Protein AF-A0A6F9Y657-F1 (afdb_monomer_lite)

Structure (mmCIF, N/CA/C/O backbone):
data_AF-A0A6F9Y657-F1
#
_entry.id   AF-A0A6F9Y657-F1
#
loop_
_atom_site.group_PDB
_atom_site.id
_atom_site.type_symbol
_atom_site.label_atom_id
_atom_site.label_alt_id
_atom_site.label_comp_id
_atom_site.label_asym_id
_atom_site.label_entity_id
_atom_site.label_seq_id
_atom_site.pdbx_PDB_ins_code
_atom_site.Cartn_x
_atom_site.Cartn_y
_atom_site.Cartn_z
_atom_site.occupancy
_atom_site.B_iso_or_equiv
_atom_site.auth_seq_id
_atom_site.auth_comp_id
_atom_site.auth_asym_id
_atom_site.auth_atom_id
_atom_site.pdbx_PDB_model_num
ATOM 1 N N . MET A 1 1 ? -6.150 -5.586 7.421 1.00 90.06 1 MET A N 1
ATOM 2 C CA . MET A 1 1 ? -5.199 -6.708 7.521 1.00 90.06 1 MET A CA 1
ATOM 3 C C . MET A 1 1 ? -4.065 -6.430 6.560 1.00 90.06 1 MET A C 1
ATOM 5 O O . MET A 1 1 ? -4.338 -6.003 5.441 1.00 90.06 1 MET A O 1
ATOM 9 N N . VAL A 1 2 ? -2.836 -6.606 7.029 1.00 91.31 2 VAL A N 1
ATOM 10 C CA . VAL A 1 2 ? -1.603 -6.458 6.257 1.00 91.31 2 VAL A CA 1
ATOM 11 C C . VAL A 1 2 ? -0.929 -7.819 6.207 1.00 91.3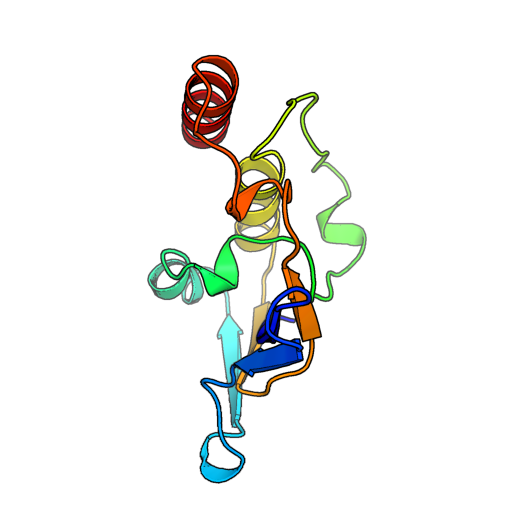1 2 VAL A C 1
ATOM 13 O O . VAL A 1 2 ? -0.707 -8.401 7.262 1.00 91.31 2 VAL A O 1
ATOM 16 N N . GLY A 1 3 ? -0.651 -8.326 5.010 1.00 91.12 3 GLY A N 1
ATOM 17 C CA . GLY A 1 3 ? 0.152 -9.531 4.807 1.00 91.12 3 GLY A CA 1
ATOM 18 C C . GLY A 1 3 ? 1.523 -9.178 4.244 1.00 91.12 3 GLY A C 1
ATOM 19 O O . GLY A 1 3 ? 1.687 -8.104 3.658 1.00 91.12 3 GLY A O 1
ATOM 20 N N . GLU A 1 4 ? 2.481 -10.083 4.409 1.00 92.12 4 GLU A N 1
ATOM 21 C CA . GLU A 1 4 ? 3.751 -10.038 3.685 1.00 92.12 4 GLU A CA 1
ATOM 22 C C . GLU A 1 4 ? 3.530 -10.392 2.211 1.00 92.12 4 GLU A C 1
ATOM 24 O O . GLU A 1 4 ? 2.488 -10.923 1.806 1.00 92.12 4 GLU A O 1
ATOM 29 N N . TYR A 1 5 ? 4.511 -10.067 1.380 1.00 93.00 5 TYR A N 1
ATOM 30 C CA . TYR A 1 5 ? 4.475 -10.367 -0.044 1.00 93.00 5 TYR A CA 1
ATOM 31 C C . TYR A 1 5 ? 5.797 -10.975 -0.482 1.00 93.00 5 TYR A C 1
ATOM 33 O O . TYR A 1 5 ? 6.829 -10.726 0.117 1.00 93.00 5 TYR A O 1
ATOM 41 N N . TYR A 1 6 ? 5.781 -11.732 -1.565 1.00 93.31 6 TYR A N 1
ATOM 42 C CA . TYR A 1 6 ? 6.990 -12.200 -2.231 1.00 93.31 6 TYR A CA 1
ATOM 43 C C . TYR A 1 6 ? 7.065 -11.577 -3.619 1.00 93.31 6 TYR A C 1
ATOM 45 O O . TYR A 1 6 ? 6.040 -11.185 -4.185 1.00 93.31 6 TYR A O 1
ATOM 53 N N . CYS A 1 7 ? 8.267 -11.459 -4.172 1.00 94.06 7 CYS A N 1
ATOM 54 C CA . CYS A 1 7 ? 8.448 -10.874 -5.497 1.00 94.06 7 CYS A CA 1
ATOM 55 C C . CYS A 1 7 ? 8.615 -11.961 -6.557 1.00 94.06 7 CYS A C 1
ATOM 57 O O . CYS A 1 7 ? 9.392 -12.892 -6.366 1.00 94.06 7 CYS A O 1
ATOM 59 N N . TYR A 1 8 ? 7.947 -11.803 -7.694 1.00 95.44 8 TYR A N 1
ATOM 60 C CA . TYR A 1 8 ? 8.229 -12.551 -8.916 1.00 95.44 8 TYR A CA 1
ATOM 61 C C . TYR A 1 8 ? 8.868 -11.614 -9.944 1.00 95.44 8 TYR A C 1
ATOM 63 O O . TYR A 1 8 ? 8.231 -10.646 -10.354 1.00 95.44 8 TYR A O 1
ATOM 71 N N . GLU A 1 9 ? 10.108 -11.884 -10.349 1.00 94.81 9 GLU A N 1
ATOM 72 C CA . GLU A 1 9 ? 10.778 -11.160 -11.435 1.00 94.81 9 GLU A CA 1
ATOM 73 C C . GLU A 1 9 ? 10.601 -11.919 -12.753 1.00 94.81 9 GLU A C 1
ATOM 75 O O . GLU A 1 9 ? 11.040 -13.064 -12.891 1.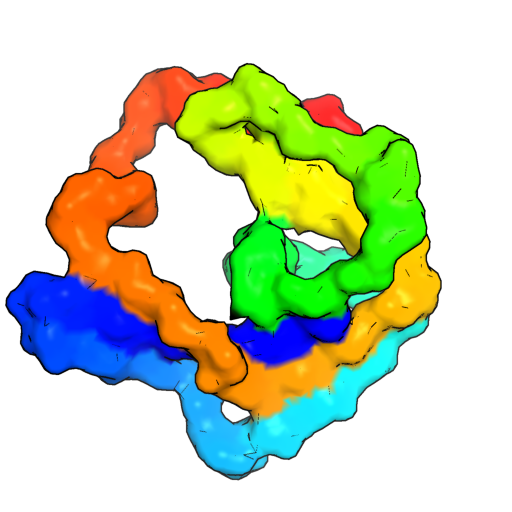00 94.81 9 GLU A O 1
ATOM 80 N N . GLU A 1 10 ? 9.972 -11.261 -13.727 1.00 93.81 10 GLU A N 1
ATOM 81 C CA . GLU A 1 10 ? 9.634 -11.848 -15.025 1.00 93.81 10 GLU A CA 1
ATOM 82 C C . GLU A 1 10 ? 10.875 -12.119 -15.892 1.00 93.81 10 GLU A C 1
ATOM 84 O O . GLU A 1 10 ? 10.965 -13.172 -16.518 1.00 93.81 10 GLU A O 1
ATOM 89 N N . GLU A 1 11 ? 11.864 -11.220 -15.893 1.00 91.88 11 GLU A N 1
ATOM 90 C CA . GLU A 1 11 ? 13.050 -11.324 -16.759 1.00 91.88 11 GLU A CA 1
ATOM 91 C C . GLU A 1 11 ? 13.927 -12.529 -16.416 1.00 91.88 11 GLU A C 1
ATOM 93 O O . GLU A 1 11 ? 14.395 -13.233 -17.313 1.00 91.88 11 GLU A O 1
ATOM 98 N N . GLY A 1 12 ? 14.169 -12.755 -15.123 1.00 92.62 12 GLY A N 1
ATOM 99 C CA . GLY A 1 12 ? 14.925 -13.900 -14.631 1.00 92.62 12 GLY A CA 1
ATOM 100 C C . GLY A 1 12 ? 14.076 -15.153 -14.428 1.00 92.62 12 GLY A C 1
ATOM 101 O O . GLY A 1 12 ? 14.641 -16.228 -14.222 1.00 92.62 12 GLY A O 1
ATOM 102 N N . ASN A 1 13 ? 12.743 -15.032 -14.471 1.00 94.25 13 ASN A N 1
ATOM 103 C CA . ASN A 1 13 ? 11.793 -16.057 -14.038 1.00 94.25 13 ASN A CA 1
ATOM 104 C C . ASN A 1 13 ? 12.095 -16.551 -12.606 1.00 94.25 13 ASN A C 1
ATOM 106 O O . ASN A 1 13 ? 12.200 -17.753 -12.348 1.00 94.25 13 ASN A O 1
ATOM 110 N N . GLN A 1 14 ? 12.291 -15.606 -11.681 1.00 96.12 14 GLN A N 1
ATOM 111 C CA . GLN A 1 14 ? 12.746 -15.869 -10.311 1.00 96.12 14 GLN A CA 1
ATOM 112 C C . GLN A 1 14 ? 11.716 -15.441 -9.268 1.00 96.12 14 GLN A C 1
ATOM 114 O O . GLN A 1 14 ? 11.032 -14.431 -9.422 1.00 96.12 14 GLN A O 1
ATOM 119 N N . LEU A 1 15 ? 11.641 -16.204 -8.176 1.00 95.25 15 LEU A N 1
ATOM 120 C CA . LEU A 1 15 ? 10.821 -15.905 -7.005 1.00 95.25 15 LEU A CA 1
ATOM 121 C C . LEU A 1 15 ? 11.719 -15.533 -5.823 1.00 95.25 15 LEU A C 1
ATOM 123 O O . LEU A 1 15 ? 12.641 -16.273 -5.483 1.00 95.25 15 LEU A O 1
ATOM 127 N N . PHE A 1 16 ? 11.420 -14.408 -5.179 1.00 92.88 16 PHE A N 1
ATOM 128 C CA . PHE A 1 16 ? 12.144 -13.888 -4.024 1.00 92.88 16 PHE A CA 1
ATOM 129 C C . PHE A 1 16 ? 11.231 -13.888 -2.800 1.00 92.88 16 PHE A C 1
ATOM 131 O O . PHE A 1 16 ? 10.266 -13.125 -2.741 1.00 92.88 16 PHE A O 1
ATOM 138 N N . TYR A 1 17 ? 11.566 -14.729 -1.823 1.00 91.44 17 TYR A N 1
ATOM 139 C CA . TYR A 1 17 ? 10.877 -14.845 -0.539 1.00 91.44 17 TYR A CA 1
ATOM 140 C C . TYR A 1 17 ? 11.764 -14.306 0.585 1.00 91.44 17 TYR A C 1
ATOM 142 O O . TYR A 1 17 ? 12.972 -14.555 0.592 1.00 91.44 17 TYR A O 1
ATOM 150 N N . HIS A 1 18 ? 11.168 -13.616 1.559 1.00 86.31 18 HIS A N 1
ATOM 151 C CA . HIS A 1 18 ? 11.860 -13.162 2.777 1.00 86.31 18 HIS A CA 1
ATOM 152 C C . HIS A 1 18 ? 11.229 -13.667 4.077 1.00 86.31 18 HIS A C 1
ATOM 154 O O . HIS A 1 18 ? 11.861 -13.571 5.126 1.00 86.31 18 HIS A O 1
ATOM 160 N N . ILE A 1 19 ? 10.027 -14.241 4.003 1.00 86.44 19 ILE A N 1
ATOM 161 C CA . ILE A 1 19 ? 9.376 -14.979 5.094 1.00 86.44 19 ILE A CA 1
ATOM 162 C C . ILE A 1 19 ? 9.411 -16.472 4.772 1.00 86.44 19 ILE A C 1
ATOM 164 O O . ILE A 1 19 ? 9.129 -16.859 3.636 1.00 86.44 19 ILE A O 1
ATOM 168 N N . PHE A 1 20 ? 9.737 -17.307 5.756 1.00 83.44 20 PHE A N 1
ATOM 169 C CA . PHE A 1 20 ? 9.741 -18.766 5.628 1.00 83.44 20 PHE A CA 1
ATOM 170 C C . PHE A 1 20 ? 8.778 -19.382 6.653 1.00 83.44 20 PHE A C 1
ATOM 172 O O . PHE A 1 20 ? 8.505 -18.762 7.670 1.00 83.44 20 PHE A O 1
ATOM 179 N N . GLU A 1 21 ? 8.283 -20.606 6.429 1.00 74.88 21 GLU A N 1
ATOM 180 C CA . GLU A 1 21 ? 7.181 -21.220 7.213 1.00 74.88 21 GLU A CA 1
ATOM 181 C C . GLU A 1 21 ? 7.334 -21.144 8.745 1.00 74.88 21 GLU A C 1
ATOM 183 O O . GLU A 1 21 ? 6.348 -21.023 9.471 1.00 74.88 21 GLU A O 1
ATOM 188 N N . LYS A 1 22 ? 8.570 -21.182 9.255 1.00 69.25 22 LYS A N 1
ATOM 189 C CA . LYS A 1 22 ? 8.878 -21.054 10.691 1.00 69.25 22 LYS A CA 1
ATOM 190 C C . LYS A 1 22 ? 8.535 -19.680 11.293 1.00 69.25 22 LYS A C 1
ATOM 192 O O . LYS A 1 22 ? 8.533 -19.544 12.513 1.00 69.25 22 LYS A O 1
ATOM 197 N N . ASP A 1 23 ? 8.289 -18.679 10.455 1.00 75.75 23 ASP A N 1
ATOM 198 C CA . ASP A 1 23 ? 8.065 -17.285 10.832 1.00 75.75 23 ASP A CA 1
ATOM 199 C C . ASP A 1 23 ? 6.569 -16.916 10.854 1.00 75.75 23 ASP A C 1
ATOM 201 O O . ASP A 1 23 ? 6.225 -15.795 11.239 1.00 75.75 23 ASP A O 1
ATOM 205 N N . ASN A 1 24 ? 5.682 -17.865 10.510 1.00 82.25 24 ASN A N 1
ATOM 206 C CA . ASN A 1 24 ? 4.239 -17.654 10.432 1.00 82.25 24 ASN A CA 1
ATOM 207 C C . ASN A 1 24 ? 3.645 -17.252 11.782 1.00 82.25 24 ASN A C 1
ATOM 209 O O . ASN A 1 24 ? 3.575 -18.040 12.730 1.00 82.25 24 ASN A O 1
ATOM 213 N N . ARG A 1 25 ? 3.159 -16.013 11.854 1.00 90.06 25 ARG A N 1
ATOM 214 C CA . ARG A 1 25 ? 2.460 -15.483 13.026 1.00 90.06 25 ARG A CA 1
ATOM 215 C C . ARG A 1 25 ? 1.493 -14.372 12.657 1.00 90.06 25 ARG A C 1
ATOM 217 O O . ARG A 1 25 ? 1.596 -13.752 11.601 1.00 90.06 25 ARG A O 1
ATOM 224 N N . VAL A 1 26 ? 0.568 -14.108 13.572 1.00 92.25 26 VAL A N 1
ATOM 225 C CA . VAL A 1 26 ? -0.368 -12.990 13.477 1.00 92.25 26 VAL A CA 1
ATOM 226 C C . VAL A 1 26 ? -0.136 -12.062 14.658 1.00 92.25 26 VAL A C 1
ATOM 228 O O . VAL A 1 26 ? -0.224 -12.479 15.811 1.00 92.25 26 VAL A O 1
ATOM 231 N N . GLU A 1 27 ? 0.144 -10.802 14.360 1.00 91.81 27 GLU A N 1
ATOM 232 C CA . GLU A 1 27 ? 0.261 -9.722 15.332 1.00 91.81 27 GLU A CA 1
ATOM 233 C C . GLU A 1 27 ? -0.954 -8.800 15.187 1.00 91.81 27 GLU A C 1
ATOM 235 O O . GLU A 1 27 ? -1.396 -8.492 14.080 1.00 91.81 27 GLU A O 1
ATOM 240 N N . VAL A 1 28 ? -1.532 -8.370 16.307 1.00 93.25 28 VAL A N 1
ATOM 241 C CA . VAL A 1 28 ? -2.653 -7.428 16.310 1.00 93.25 28 VAL A CA 1
ATOM 242 C C . VAL A 1 28 ? -2.203 -6.164 17.011 1.00 93.25 28 VAL A C 1
ATOM 244 O O . VAL A 1 28 ? -1.854 -6.191 18.187 1.00 93.25 28 VAL A O 1
ATOM 247 N N . PHE A 1 29 ? -2.245 -5.064 16.276 1.00 90.88 29 PHE A N 1
ATOM 248 C CA . PHE A 1 29 ? -1.994 -3.734 16.799 1.00 90.88 29 PHE A CA 1
ATOM 249 C C . PHE A 1 29 ? -3.323 -3.034 17.024 1.00 90.88 29 PHE A C 1
ATOM 251 O O . PHE A 1 29 ? -4.207 -3.075 16.162 1.00 90.88 29 PHE A O 1
ATOM 258 N N . GLU A 1 30 ? -3.461 -2.390 18.172 1.00 90.00 30 GLU A N 1
ATOM 259 C CA . GLU A 1 30 ? -4.609 -1.552 18.496 1.00 90.00 30 GLU A CA 1
ATOM 260 C C . GLU A 1 30 ? -4.176 -0.090 18.534 1.00 90.00 30 GLU A C 1
ATOM 262 O O . GLU A 1 30 ? -3.025 0.225 18.839 1.00 90.00 30 GLU A O 1
ATOM 267 N N . ASN A 1 31 ? -5.108 0.810 18.219 1.00 79.44 31 ASN A N 1
ATOM 268 C CA . ASN A 1 31 ? -4.847 2.246 18.169 1.00 79.44 31 ASN A CA 1
ATOM 269 C C . ASN A 1 31 ? -3.640 2.571 17.262 1.00 79.44 31 ASN A C 1
ATOM 271 O O . ASN A 1 31 ? -3.433 1.941 16.227 1.00 79.44 31 ASN A O 1
ATOM 275 N N . ASN A 1 32 ? -2.832 3.552 17.662 1.00 75.38 32 ASN A N 1
ATOM 276 C CA . ASN A 1 32 ? -1.688 4.051 16.906 1.00 75.38 32 ASN A CA 1
ATOM 277 C C . ASN A 1 32 ? -0.376 3.288 17.174 1.00 75.38 32 ASN A C 1
ATOM 279 O O . ASN A 1 32 ? 0.676 3.727 16.710 1.00 75.38 32 ASN A O 1
ATOM 283 N N . ASP A 1 33 ? -0.399 2.148 17.875 1.00 81.81 33 ASP A N 1
ATOM 284 C CA . ASP A 1 33 ? 0.819 1.381 18.201 1.00 81.81 33 ASP A CA 1
ATOM 285 C C . ASP A 1 33 ? 1.575 0.928 16.941 1.00 81.81 33 ASP A C 1
ATOM 287 O O . ASP A 1 33 ? 2.811 0.873 16.907 1.00 81.81 33 ASP A O 1
ATOM 291 N N . PHE A 1 34 ? 0.833 0.676 15.858 1.00 80.25 34 PHE A N 1
ATOM 292 C CA . PHE A 1 34 ? 1.406 0.295 14.570 1.00 80.25 34 PHE A CA 1
ATOM 293 C C . PHE A 1 34 ? 2.202 1.438 13.904 1.00 80.25 34 PHE A C 1
ATOM 295 O O . PHE A 1 34 ? 3.016 1.154 13.026 1.00 80.25 34 PHE A O 1
ATOM 302 N N . LEU A 1 35 ? 2.029 2.714 14.295 1.00 80.00 35 LEU A N 1
ATOM 303 C CA . LEU A 1 35 ? 2.754 3.842 13.683 1.00 80.00 35 LEU A CA 1
ATOM 304 C C . LEU A 1 35 ? 4.272 3.696 13.840 1.00 80.00 35 LEU A C 1
ATOM 306 O O . LEU A 1 35 ? 5.026 4.081 12.952 1.00 80.00 35 LEU A O 1
ATOM 310 N N . SER A 1 36 ? 4.721 3.055 14.923 1.00 80.19 36 SER A N 1
ATOM 311 C CA . S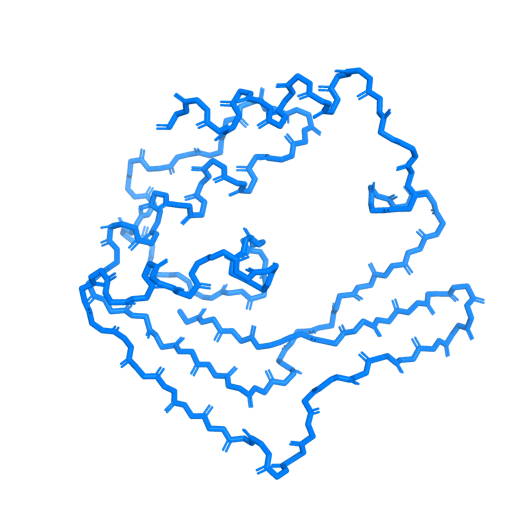ER A 1 36 ? 6.134 2.711 15.131 1.00 80.19 36 SER A CA 1
ATOM 312 C C . SER A 1 36 ? 6.697 1.753 14.066 1.00 80.19 36 SER A C 1
ATOM 314 O O . SER A 1 36 ? 7.907 1.705 13.850 1.00 80.19 36 SER A O 1
ATOM 316 N N . LYS A 1 37 ? 5.827 0.993 13.389 1.00 75.81 37 LYS A N 1
ATOM 317 C CA . LYS A 1 37 ? 6.155 0.028 12.329 1.00 75.81 37 LYS A CA 1
ATOM 318 C C . LYS A 1 37 ? 5.911 0.581 10.923 1.00 75.81 37 LYS A C 1
ATOM 320 O O . LYS A 1 37 ? 6.438 0.023 9.966 1.00 75.81 37 LYS A O 1
ATOM 325 N N . PHE A 1 38 ? 5.147 1.667 10.792 1.00 73.06 38 PHE A N 1
ATOM 326 C CA . PHE A 1 38 ? 4.692 2.213 9.509 1.00 73.06 38 PHE A CA 1
ATOM 327 C C . PHE A 1 38 ? 5.832 2.597 8.548 1.00 73.06 38 PHE A C 1
ATOM 329 O O . PHE A 1 38 ? 5.644 2.564 7.337 1.00 73.06 38 PHE A O 1
ATOM 336 N N . SER A 1 39 ? 7.030 2.896 9.058 1.00 68.25 39 SER A N 1
ATOM 337 C CA . SER A 1 39 ? 8.199 3.238 8.235 1.00 68.25 39 SER A CA 1
ATOM 338 C C . SER A 1 39 ? 8.775 2.071 7.421 1.00 68.25 39 SER A C 1
ATOM 340 O O . SER A 1 39 ? 9.684 2.284 6.617 1.00 68.25 39 SER A O 1
ATOM 342 N N . GLN A 1 40 ? 8.286 0.840 7.604 1.00 72.62 40 GLN A N 1
ATOM 343 C CA . GLN A 1 40 ? 8.731 -0.285 6.786 1.00 72.62 40 GLN A CA 1
ATOM 344 C C . GLN A 1 40 ? 8.054 -0.251 5.414 1.00 72.62 40 GLN A C 1
ATOM 346 O O . GLN A 1 40 ? 6.841 -0.070 5.314 1.00 72.62 40 GLN A O 1
ATOM 351 N N . VAL A 1 41 ? 8.839 -0.535 4.369 1.00 78.50 41 VAL A N 1
ATOM 352 C CA . VAL A 1 41 ? 8.399 -0.589 2.959 1.00 78.50 41 VAL A CA 1
ATOM 353 C C . VAL A 1 41 ? 7.140 -1.445 2.769 1.00 78.50 41 VAL A C 1
ATOM 355 O O . VAL A 1 41 ? 6.321 -1.147 1.909 1.00 78.50 41 VAL A O 1
ATOM 358 N N . LEU A 1 42 ? 6.943 -2.469 3.602 1.00 85.44 42 LEU A N 1
ATOM 359 C CA . LEU A 1 42 ? 5.764 -3.333 3.602 1.00 85.44 42 LEU A CA 1
ATOM 360 C C . LEU A 1 42 ? 4.438 -2.605 3.883 1.00 85.44 42 LEU A C 1
ATOM 362 O O . LEU A 1 42 ? 3.391 -2.959 3.324 1.00 85.44 42 LEU A O 1
ATOM 366 N N . PHE A 1 43 ? 4.454 -1.617 4.779 1.00 87.19 43 PHE A N 1
ATOM 367 C CA . PHE A 1 43 ? 3.236 -0.936 5.215 1.00 87.19 43 PHE A CA 1
ATOM 368 C C . PHE A 1 43 ? 2.804 0.154 4.244 1.00 87.19 43 PHE A C 1
ATOM 370 O O . PHE A 1 43 ? 1.628 0.500 4.247 1.00 87.19 43 PHE A O 1
ATOM 377 N N . THR A 1 44 ? 3.710 0.632 3.396 1.00 87.56 44 THR A N 1
ATOM 378 C CA . THR A 1 44 ? 3.486 1.707 2.428 1.00 87.56 44 THR A CA 1
ATOM 379 C C . THR A 1 44 ? 2.512 1.365 1.286 1.00 87.56 44 THR A C 1
ATOM 381 O O . THR A 1 44 ? 1.611 2.15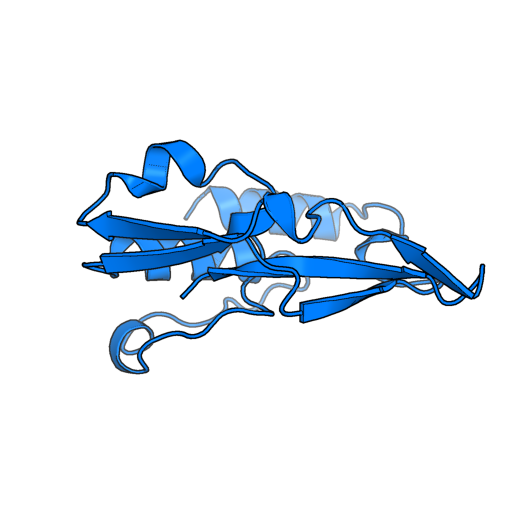9 1.032 1.00 87.56 44 THR A O 1
ATOM 384 N N . PRO A 1 45 ? 2.620 0.231 0.570 1.00 90.50 45 PRO A N 1
ATOM 385 C CA . PRO A 1 45 ? 1.724 -0.038 -0.552 1.00 90.50 45 PRO A CA 1
ATOM 386 C C . PRO A 1 45 ? 0.294 -0.320 -0.092 1.00 90.50 45 PRO A C 1
ATOM 388 O O . PRO A 1 45 ? 0.092 -1.006 0.914 1.00 90.50 45 PRO A O 1
ATOM 391 N N . VAL A 1 46 ? -0.707 0.111 -0.864 1.00 93.56 46 VAL A N 1
ATOM 392 C CA . VAL A 1 46 ? -2.120 -0.210 -0.570 1.00 93.56 46 VAL A CA 1
ATOM 393 C C . VAL A 1 46 ? -2.516 -1.611 -1.041 1.00 93.56 46 VAL A C 1
ATOM 395 O O . VAL A 1 46 ? -3.445 -2.209 -0.500 1.00 93.56 46 VAL A O 1
ATOM 398 N N . TRP A 1 47 ? -1.820 -2.155 -2.041 1.00 92.31 47 TRP A N 1
ATOM 399 C CA . TRP A 1 47 ? -2.086 -3.488 -2.577 1.00 92.31 47 TRP A CA 1
ATOM 400 C C . TRP A 1 47 ? -1.704 -4.597 -1.584 1.00 92.31 47 TRP A C 1
ATOM 402 O O . TRP A 1 47 ? -0.961 -4.385 -0.622 1.00 92.31 47 TRP A O 1
ATOM 412 N N . GLY A 1 48 ? -2.250 -5.800 -1.803 1.00 91.19 48 GLY A N 1
ATOM 413 C CA . GLY A 1 48 ? -2.002 -6.965 -0.942 1.00 91.19 48 GLY A CA 1
ATOM 414 C C . GLY A 1 48 ? -2.573 -6.839 0.476 1.00 91.19 48 GLY A C 1
ATOM 415 O O . GLY A 1 48 ? -2.158 -7.562 1.378 1.00 91.19 48 GLY A O 1
ATOM 416 N N . LYS A 1 49 ? -3.509 -5.908 0.697 1.00 93.94 49 LYS A N 1
ATOM 417 C CA . LYS A 1 49 ? -4.107 -5.610 2.004 1.00 93.94 49 LYS A CA 1
ATOM 418 C C . LYS A 1 49 ? -5.626 -5.658 1.931 1.00 93.94 49 LYS A C 1
ATOM 420 O O . LYS A 1 49 ? -6.230 -5.379 0.898 1.00 93.94 49 LYS A O 1
ATOM 425 N N . LEU A 1 50 ? -6.246 -5.979 3.065 1.00 95.81 50 LEU A N 1
ATOM 426 C CA . LEU A 1 50 ? -7.700 -5.969 3.216 1.00 95.81 50 LEU A CA 1
ATOM 427 C C . LEU A 1 50 ? -8.127 -4.846 4.157 1.00 95.81 50 LEU A C 1
ATOM 429 O O . LEU A 1 50 ? -7.704 -4.800 5.317 1.00 95.81 50 LEU A O 1
ATOM 433 N N . PHE A 1 51 ? -9.020 -3.988 3.677 1.00 96.06 51 PHE A N 1
ATOM 434 C CA . PHE A 1 51 ? -9.526 -2.836 4.413 1.00 96.06 51 PHE A CA 1
ATOM 435 C C . PHE A 1 51 ? -11.030 -2.944 4.633 1.00 96.06 51 PHE A C 1
ATOM 437 O O . PHE A 1 51 ? -11.771 -3.425 3.777 1.00 96.06 51 PHE A O 1
ATOM 444 N N . LYS A 1 52 ? -11.496 -2.441 5.777 1.00 97.25 52 LYS A N 1
ATOM 445 C CA . LYS A 1 52 ? -12.926 -2.238 5.996 1.00 97.25 52 LYS A CA 1
ATOM 446 C C . LYS A 1 52 ? -13.394 -1.067 5.127 1.00 97.25 52 LYS A C 1
ATOM 448 O O . LYS A 1 52 ? -12.783 -0.004 5.171 1.00 97.25 52 LYS A O 1
ATOM 453 N N . ALA A 1 53 ? -14.489 -1.250 4.387 1.00 97.12 53 ALA A N 1
ATOM 454 C CA . ALA A 1 53 ? -15.003 -0.249 3.446 1.00 97.12 53 ALA A CA 1
ATOM 455 C C . ALA A 1 53 ? -15.237 1.131 4.091 1.00 97.12 53 ALA A C 1
ATOM 457 O O . ALA A 1 53 ? -14.917 2.152 3.489 1.00 97.12 53 ALA A O 1
ATOM 458 N N . ASP A 1 54 ? -15.703 1.166 5.344 1.00 97.19 54 ASP A N 1
ATOM 459 C CA . ASP A 1 54 ? -15.957 2.413 6.080 1.00 97.19 54 ASP A CA 1
ATOM 460 C C . ASP A 1 54 ? -14.706 3.289 6.274 1.00 97.19 54 ASP A C 1
ATOM 462 O O . ASP A 1 54 ? -14.837 4.505 6.407 1.00 97.19 54 ASP A O 1
ATOM 466 N N . LEU A 1 55 ? -13.493 2.715 6.246 1.00 96.44 55 LEU A N 1
ATOM 467 C CA . LEU A 1 55 ? -12.246 3.494 6.311 1.00 96.44 55 LEU A CA 1
ATOM 468 C C . LEU A 1 55 ? -12.093 4.420 5.096 1.00 96.44 55 LEU A C 1
ATOM 470 O O . LEU A 1 55 ? -11.514 5.498 5.194 1.00 96.44 55 LEU A O 1
ATOM 474 N N . PHE A 1 56 ? -12.688 4.044 3.965 1.00 96.88 56 PHE A N 1
ATOM 475 C CA . PHE A 1 56 ? -12.728 4.847 2.750 1.00 96.88 56 PHE A CA 1
ATOM 476 C C . PHE A 1 56 ? -13.942 5.773 2.693 1.00 96.88 56 PHE A C 1
ATOM 478 O O . PHE A 1 56 ? -14.252 6.295 1.629 1.00 96.88 56 PHE A O 1
ATOM 485 N N . LYS A 1 57 ? -14.662 6.033 3.791 1.00 96.62 57 LYS A N 1
ATOM 486 C CA . LYS A 1 57 ? -15.819 6.942 3.733 1.00 96.62 57 LYS A CA 1
ATOM 487 C C . LYS A 1 57 ? -15.434 8.338 3.218 1.00 96.62 57 LYS A C 1
ATOM 489 O O . LYS A 1 57 ? -16.141 8.881 2.372 1.00 96.62 57 LYS A O 1
ATOM 494 N N . TYR A 1 58 ? -14.285 8.857 3.659 1.00 94.56 58 TYR A N 1
ATOM 495 C CA . TYR A 1 58 ? -13.788 10.199 3.310 1.00 94.56 58 TYR A CA 1
ATOM 496 C C . TYR A 1 58 ? -12.360 10.221 2.745 1.00 94.56 58 TYR A C 1
ATOM 498 O O . TYR A 1 58 ? -11.835 11.290 2.460 1.00 94.56 58 TYR A O 1
ATOM 506 N N . VAL A 1 59 ? -11.728 9.058 2.569 1.00 95.62 59 VAL A N 1
ATOM 507 C CA . VAL A 1 59 ? -10.382 8.950 1.988 1.00 95.62 59 VAL A CA 1
ATOM 508 C C . VAL A 1 59 ? -10.504 8.599 0.509 1.00 95.62 59 VAL A C 1
ATOM 510 O O . VAL A 1 59 ? -11.180 7.632 0.146 1.00 95.62 59 VAL A O 1
ATOM 513 N N . ARG A 1 60 ? -9.878 9.391 -0.359 1.00 94.50 60 ARG A N 1
ATOM 514 C CA . ARG A 1 60 ? -9.794 9.146 -1.804 1.00 94.50 60 ARG A CA 1
ATOM 515 C C . ARG A 1 60 ? -8.344 9.232 -2.247 1.00 94.50 60 ARG A C 1
ATOM 517 O O . ARG A 1 60 ? -7.561 9.952 -1.634 1.00 94.50 60 ARG A O 1
ATOM 524 N N . PHE A 1 61 ? -8.025 8.491 -3.301 1.00 93.69 61 PHE A N 1
ATOM 525 C CA . PHE A 1 61 ? -6.744 8.627 -3.974 1.00 93.69 61 PHE A CA 1
ATOM 526 C C . PHE A 1 61 ? -6.655 10.022 -4.599 1.00 93.69 61 PHE A C 1
ATOM 528 O O . PHE A 1 61 ? -7.636 10.459 -5.213 1.00 93.69 61 PHE A O 1
ATOM 535 N N . PRO A 1 62 ? -5.536 10.733 -4.402 1.00 91.69 62 PRO A N 1
ATOM 536 C CA . PRO A 1 62 ? -5.311 12.005 -5.060 1.00 91.69 62 PRO A CA 1
ATOM 537 C C . PRO A 1 62 ? -5.064 11.765 -6.552 1.00 91.69 62 PRO A C 1
ATOM 539 O O . PRO A 1 62 ? -4.648 10.680 -6.962 1.00 91.69 62 PRO A O 1
ATOM 542 N N . ASP A 1 63 ? -5.297 12.794 -7.359 1.00 91.00 63 ASP A N 1
ATOM 543 C CA . ASP A 1 63 ? -4.972 12.767 -8.785 1.00 91.00 63 ASP A CA 1
ATOM 544 C C . ASP A 1 63 ? -3.467 13.026 -8.975 1.00 91.00 63 ASP A C 1
ATOM 546 O O . ASP A 1 63 ? -3.036 14.130 -9.306 1.00 91.00 63 ASP A O 1
ATOM 550 N N . LEU A 1 64 ? -2.656 12.016 -8.646 1.00 86.50 64 LEU A N 1
ATOM 551 C CA . LEU A 1 64 ? -1.203 12.009 -8.823 1.00 86.50 64 LEU A CA 1
ATOM 552 C C . LEU A 1 64 ? -0.809 10.976 -9.875 1.00 86.50 64 LEU A C 1
ATOM 554 O O . LEU A 1 64 ? -1.453 9.940 -10.030 1.00 86.50 64 LEU A O 1
ATOM 558 N N . SER A 1 65 ? 0.299 11.231 -10.572 1.00 84.12 65 SER A N 1
ATOM 559 C CA . SER A 1 65 ? 0.819 10.286 -11.567 1.00 84.12 65 SER A CA 1
ATOM 560 C C . SER A 1 65 ? 1.568 9.106 -10.938 1.00 84.12 65 SER A C 1
ATOM 562 O O . SER A 1 65 ? 1.822 8.100 -11.604 1.00 84.12 65 SER A O 1
ATOM 564 N N . SER A 1 66 ? 1.954 9.238 -9.666 1.00 86.81 66 SER A N 1
ATOM 565 C CA . SER A 1 66 ? 2.634 8.219 -8.870 1.00 86.81 66 SER A CA 1
ATOM 566 C C . SER A 1 66 ? 2.538 8.524 -7.374 1.00 86.81 66 SER A C 1
ATOM 568 O O . SER A 1 66 ? 2.274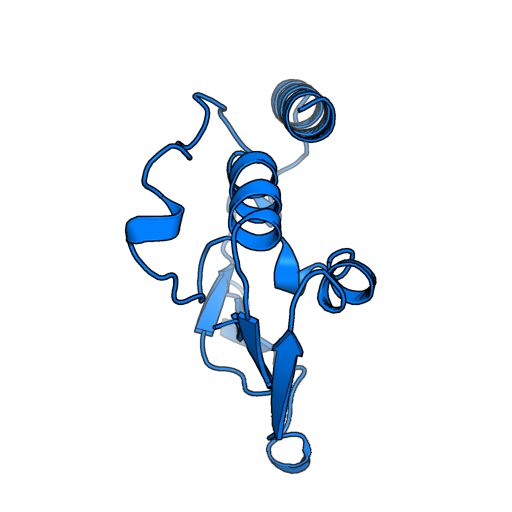 9.659 -6.986 1.00 86.81 66 SER A O 1
ATOM 570 N N . HIS A 1 67 ? 2.838 7.529 -6.536 1.00 88.75 67 HIS A N 1
ATOM 571 C CA . HIS A 1 67 ? 2.930 7.673 -5.074 1.00 88.75 67 HIS A CA 1
ATOM 572 C C . HIS A 1 67 ? 1.615 8.081 -4.385 1.00 88.75 67 HIS A C 1
ATOM 574 O O . HIS A 1 67 ? 1.618 8.462 -3.216 1.00 88.75 67 HIS A O 1
ATOM 580 N N . GLU A 1 68 ? 0.487 7.913 -5.069 1.00 91.44 68 GLU A N 1
ATOM 581 C CA . GLU A 1 68 ? -0.873 8.072 -4.557 1.00 91.44 68 GLU A CA 1
ATOM 582 C C . GLU A 1 68 ? -1.157 7.151 -3.360 1.00 91.44 68 GLU A C 1
ATOM 584 O O . GLU A 1 68 ? -1.893 7.516 -2.441 1.00 91.44 68 GLU A O 1
ATOM 589 N N . ASP A 1 69 ? -0.513 5.981 -3.334 1.00 91.56 69 ASP A N 1
ATOM 590 C CA . ASP A 1 69 ? -0.568 5.037 -2.222 1.00 91.56 69 ASP A CA 1
ATOM 591 C C . ASP A 1 69 ? -0.106 5.680 -0.911 1.00 91.56 69 ASP A C 1
ATOM 593 O O . ASP A 1 69 ? -0.781 5.527 0.108 1.00 91.56 69 ASP A O 1
ATOM 597 N N . ASN A 1 70 ? 0.995 6.445 -0.941 1.00 88.50 70 ASN A N 1
ATOM 598 C CA . ASN A 1 70 ? 1.582 7.071 0.250 1.00 88.50 70 ASN A CA 1
ATOM 599 C C . ASN A 1 70 ? 0.589 8.025 0.923 1.00 88.50 70 ASN A C 1
ATOM 601 O O . ASN A 1 70 ? 0.499 8.063 2.148 1.00 88.50 70 ASN A O 1
ATOM 605 N N . PHE A 1 71 ? -0.202 8.732 0.116 1.00 89.31 71 PHE A N 1
ATOM 606 C CA . PHE A 1 71 ? -1.233 9.649 0.585 1.00 89.31 71 PHE A CA 1
ATOM 607 C C . PHE A 1 71 ? -2.393 8.923 1.273 1.00 89.31 71 PHE A C 1
ATOM 609 O O . PHE A 1 71 ? -2.919 9.360 2.299 1.00 89.31 71 PHE A O 1
ATOM 616 N N . VAL A 1 72 ? -2.847 7.819 0.681 1.00 93.31 72 VAL A N 1
ATOM 617 C CA . VAL A 1 72 ? -4.045 7.111 1.143 1.00 93.31 72 VAL A CA 1
ATOM 618 C C . VAL A 1 72 ? -3.733 6.243 2.352 1.00 93.31 72 VAL A C 1
ATOM 620 O O . VAL A 1 72 ? -4.479 6.254 3.334 1.00 93.31 72 VAL A O 1
ATOM 623 N N . ILE A 1 73 ? -2.631 5.499 2.302 1.00 92.81 73 ILE A N 1
ATOM 624 C CA . ILE A 1 73 ? -2.335 4.452 3.274 1.00 92.81 73 ILE A CA 1
ATOM 625 C C . ILE A 1 73 ? -2.164 5.012 4.691 1.00 92.81 73 ILE A C 1
ATOM 627 O O . ILE A 1 73 ? -2.700 4.437 5.639 1.00 92.81 73 ILE A O 1
ATOM 631 N N . GLN A 1 74 ? -1.513 6.175 4.834 1.00 88.94 74 GLN A N 1
ATOM 632 C CA . GLN A 1 74 ? -1.303 6.831 6.126 1.00 88.94 74 GLN A CA 1
ATOM 633 C C . GLN A 1 74 ? -2.632 7.221 6.782 1.00 88.94 74 GLN A C 1
ATOM 635 O O . GLN A 1 74 ? -2.850 6.962 7.966 1.00 88.94 74 GLN A O 1
ATOM 640 N N . LYS A 1 75 ? -3.576 7.743 5.989 1.00 91.62 75 LYS A N 1
ATOM 641 C CA . LYS A 1 75 ? -4.912 8.140 6.453 1.00 91.62 75 LYS A CA 1
ATOM 642 C C . LYS A 1 75 ? -5.741 6.929 6.871 1.00 91.62 75 LYS A C 1
ATOM 644 O O . LYS A 1 75 ? -6.365 6.951 7.928 1.00 91.62 75 LYS A O 1
ATOM 649 N N . LEU A 1 76 ? -5.727 5.852 6.081 1.00 93.50 76 LEU A N 1
ATOM 650 C CA . LEU A 1 76 ? -6.462 4.623 6.412 1.00 93.50 76 LEU A CA 1
ATOM 651 C C . LEU A 1 76 ? -5.993 4.010 7.727 1.00 93.50 76 LEU A C 1
ATOM 653 O O . LEU A 1 76 ? -6.803 3.528 8.514 1.00 93.50 76 LEU A O 1
ATOM 657 N N . TYR A 1 77 ? -4.689 4.038 7.948 1.00 91.38 77 TYR A N 1
ATOM 658 C CA . TYR A 1 77 ? -4.064 3.544 9.156 1.00 91.38 77 TYR A CA 1
ATOM 659 C C . TYR A 1 77 ? -4.394 4.398 10.384 1.00 91.38 77 TYR A C 1
ATOM 661 O O . TYR A 1 77 ? -4.757 3.837 11.412 1.00 91.38 77 TYR A O 1
ATOM 669 N N . LEU A 1 78 ? -4.376 5.729 10.270 1.00 90.31 78 LEU A N 1
ATOM 670 C CA . LEU A 1 78 ? -4.818 6.628 11.347 1.00 90.31 78 LEU A CA 1
ATOM 671 C C . LEU A 1 78 ? -6.311 6.474 11.687 1.00 90.31 78 LEU A C 1
ATOM 673 O O . LEU A 1 78 ? -6.717 6.709 12.821 1.00 90.31 78 LEU A O 1
ATOM 677 N N . LEU A 1 79 ? -7.137 6.085 10.712 1.00 92.44 79 LEU A N 1
ATOM 678 C CA . LEU A 1 79 ? -8.565 5.813 10.910 1.00 92.44 79 LEU A CA 1
ATOM 679 C C . LEU A 1 79 ? -8.846 4.400 11.445 1.00 92.44 79 LEU A C 1
ATOM 681 O O . LEU A 1 79 ? -9.969 4.111 11.870 1.00 92.44 79 LEU A O 1
ATOM 685 N N . ALA A 1 80 ? -7.874 3.490 11.386 1.00 92.88 80 ALA A N 1
ATOM 686 C CA . ALA A 1 80 ? -8.058 2.109 11.794 1.00 92.88 80 ALA A CA 1
ATOM 687 C C . ALA A 1 80 ? -7.888 1.959 13.311 1.00 92.88 80 ALA A C 1
ATOM 689 O O . ALA A 1 80 ? -6.819 2.181 13.860 1.00 92.88 80 ALA A O 1
ATOM 690 N N . ASN A 1 81 ? -8.923 1.460 13.988 1.00 92.94 81 ASN A N 1
ATOM 691 C CA . ASN A 1 81 ? -8.831 1.143 15.422 1.00 92.94 81 ASN A CA 1
ATOM 692 C C . ASN A 1 81 ? -7.962 -0.095 15.705 1.00 92.94 81 ASN A C 1
ATOM 694 O O . ASN A 1 81 ? -7.490 -0.288 16.824 1.00 92.94 81 ASN A O 1
ATOM 698 N N . ARG A 1 82 ? -7.820 -0.980 14.711 1.00 93.94 82 ARG A N 1
ATOM 699 C CA . ARG A 1 82 ? -7.091 -2.243 14.829 1.00 93.94 82 ARG A CA 1
ATOM 700 C C . ARG A 1 82 ? -6.500 -2.655 13.487 1.00 93.94 82 ARG A C 1
ATOM 702 O O . ARG A 1 82 ? -7.200 -2.658 12.471 1.00 93.94 82 ARG A O 1
ATOM 709 N N . VAL A 1 83 ? -5.249 -3.100 13.505 1.00 93.62 83 VAL A N 1
ATOM 710 C CA . VAL A 1 83 ? -4.538 -3.650 12.348 1.00 93.62 83 VAL A CA 1
ATOM 711 C C . VAL A 1 83 ? -4.050 -5.055 12.689 1.00 93.62 83 VAL A C 1
ATOM 713 O O . VAL A 1 83 ? -3.240 -5.237 13.588 1.00 93.62 83 VAL A O 1
ATOM 716 N N . ALA A 1 84 ? -4.544 -6.059 11.963 1.00 93.75 84 ALA A N 1
ATOM 717 C CA . ALA A 1 84 ? -3.977 -7.406 11.988 1.00 93.75 84 ALA A CA 1
ATOM 718 C C . ALA A 1 84 ? -2.854 -7.501 10.950 1.00 93.75 84 ALA A C 1
ATOM 720 O O . ALA A 1 84 ? -3.105 -7.255 9.766 1.00 93.75 84 ALA A O 1
ATOM 721 N N . TYR A 1 85 ? -1.654 -7.846 11.393 1.00 92.62 85 TYR A N 1
ATOM 722 C CA . TYR A 1 85 ? -0.476 -8.091 10.576 1.00 92.62 85 TYR A CA 1
ATOM 723 C C . TYR A 1 85 ? -0.185 -9.591 10.550 1.00 92.62 85 TYR A C 1
ATOM 725 O O . TYR A 1 85 ? -0.041 -10.220 11.595 1.00 92.62 85 TYR A O 1
ATOM 733 N N . VAL A 1 86 ? -0.158 -10.167 9.353 1.00 92.19 86 VAL A N 1
ATOM 734 C CA . VAL A 1 86 ? 0.089 -11.586 9.111 1.00 92.19 86 VAL A CA 1
ATOM 735 C C . VAL A 1 86 ? 1.474 -11.716 8.496 1.00 92.19 86 VAL A C 1
ATOM 737 O O . VAL A 1 86 ? 1.709 -11.249 7.382 1.00 92.19 86 VAL A O 1
ATOM 740 N N . VAL A 1 87 ? 2.385 -12.344 9.234 1.00 91.44 87 VAL A N 1
ATOM 741 C CA . VAL A 1 87 ? 3.749 -12.633 8.787 1.00 91.44 87 VAL A CA 1
ATOM 742 C C . VAL A 1 87 ? 3.702 -13.885 7.916 1.00 91.44 87 VAL A C 1
ATOM 744 O O . VAL A 1 87 ? 4.043 -14.970 8.364 1.00 91.44 87 VAL A O 1
ATOM 747 N N . ASP A 1 88 ? 3.170 -13.742 6.706 1.00 90.69 88 ASP A N 1
ATOM 748 C CA . ASP A 1 88 ? 3.089 -14.797 5.695 1.00 90.69 88 ASP A CA 1
ATOM 749 C C . ASP A 1 88 ? 3.001 -14.161 4.300 1.00 90.69 88 ASP A C 1
ATOM 751 O O . ASP A 1 88 ? 2.402 -13.094 4.132 1.00 90.69 88 ASP A O 1
ATOM 755 N N . ASN A 1 89 ? 3.602 -14.806 3.304 1.00 90.06 89 ASN A N 1
ATOM 756 C CA . ASN A 1 89 ? 3.757 -14.313 1.935 1.00 90.06 89 ASN A CA 1
ATOM 757 C C . ASN A 1 89 ? 2.449 -14.462 1.136 1.00 90.06 89 ASN A C 1
ATOM 759 O O . ASN A 1 89 ? 2.347 -15.265 0.209 1.00 90.06 89 ASN A O 1
ATOM 763 N N . LEU A 1 90 ? 1.431 -13.682 1.496 1.00 90.19 90 LEU A N 1
ATOM 764 C CA . LEU A 1 90 ? 0.061 -13.824 0.988 1.00 90.19 90 LEU A CA 1
ATOM 765 C C . LEU A 1 90 ? -0.187 -13.130 -0.356 1.00 90.19 90 LEU A C 1
ATOM 767 O O . LEU A 1 90 ? -1.259 -13.288 -0.943 1.00 90.19 90 LEU A O 1
ATOM 771 N N . TYR A 1 91 ? 0.772 -12.342 -0.842 1.00 93.25 91 TYR A N 1
ATOM 772 C CA . TYR A 1 91 ? 0.648 -11.611 -2.097 1.00 93.25 91 TYR A CA 1
ATOM 773 C C . TYR A 1 91 ? 1.890 -11.776 -2.978 1.00 93.25 91 TYR A C 1
ATOM 775 O O . TYR A 1 91 ? 3.017 -11.639 -2.511 1.00 93.25 91 TYR A O 1
ATOM 783 N N . CYS A 1 92 ? 1.682 -12.029 -4.270 1.00 94.38 92 CYS A N 1
ATOM 784 C CA . CYS A 1 92 ? 2.748 -12.079 -5.268 1.00 94.38 92 CYS A CA 1
ATOM 785 C C . CYS A 1 92 ? 2.895 -10.709 -5.937 1.00 94.38 92 CYS A C 1
ATOM 787 O O . CYS A 1 92 ? 2.044 -10.309 -6.734 1.00 94.38 92 CYS A O 1
ATOM 789 N N . TYR A 1 93 ? 3.979 -9.996 -5.652 1.00 93.19 93 TYR A N 1
ATOM 790 C CA . TYR A 1 93 ? 4.316 -8.753 -6.335 1.00 93.19 93 TYR A CA 1
ATOM 791 C C . TYR A 1 93 ? 5.153 -9.041 -7.587 1.00 93.19 93 TYR A C 1
ATOM 793 O O . TYR A 1 93 ? 6.301 -9.467 -7.492 1.00 93.19 93 TYR A O 1
ATOM 801 N N . GLN A 1 94 ? 4.590 -8.815 -8.773 1.00 92.44 94 GLN A N 1
ATOM 802 C CA . GLN A 1 94 ? 5.316 -9.020 -10.027 1.00 92.44 94 GLN A CA 1
ATOM 803 C C . GLN A 1 94 ? 6.129 -7.779 -10.414 1.00 92.44 94 GLN A C 1
ATOM 805 O O . GLN A 1 94 ? 5.591 -6.673 -10.516 1.00 92.44 94 GLN A O 1
ATOM 810 N N . THR A 1 95 ? 7.408 -7.975 -10.723 1.00 92.19 95 THR A N 1
ATOM 811 C CA . THR A 1 95 ? 8.275 -6.979 -11.352 1.00 92.19 95 THR A CA 1
ATOM 812 C C . THR A 1 95 ? 8.603 -7.395 -12.782 1.00 92.19 95 THR A C 1
ATOM 814 O O . THR A 1 95 ? 8.854 -8.560 -13.075 1.00 92.19 95 THR A O 1
ATOM 817 N N . ARG A 1 96 ? 8.582 -6.409 -13.683 1.00 91.75 96 ARG A N 1
ATOM 818 C CA . ARG A 1 96 ? 8.958 -6.554 -15.095 1.00 91.75 96 ARG A CA 1
ATOM 819 C C . ARG A 1 96 ? 9.709 -5.327 -15.591 1.00 91.75 96 ARG A C 1
ATOM 821 O O . ARG A 1 96 ? 9.705 -4.276 -14.934 1.00 91.75 96 ARG A O 1
ATOM 828 N N . LEU A 1 97 ? 10.321 -5.419 -16.756 1.00 88.69 97 LEU A N 1
ATOM 829 C CA . LEU A 1 97 ? 11.034 -4.343 -17.415 1.00 88.69 97 LEU A CA 1
ATOM 830 C C . LEU A 1 97 ? 10.053 -3.204 -17.708 1.00 88.69 97 LEU A C 1
ATOM 832 O O . LEU A 1 97 ? 8.923 -3.418 -18.142 1.00 88.69 97 LEU A O 1
ATOM 836 N N . GLY A 1 98 ? 10.456 -1.974 -17.393 1.00 84.25 98 GLY A N 1
ATOM 837 C CA . GLY A 1 98 ? 9.572 -0.812 -17.509 1.00 84.25 98 GLY A CA 1
ATOM 838 C C . GLY A 1 98 ? 8.500 -0.692 -16.415 1.00 84.25 98 GLY A C 1
ATOM 839 O O . GLY A 1 98 ? 7.718 0.255 -16.447 1.00 84.25 98 GLY A O 1
ATOM 840 N N . SER A 1 99 ? 8.461 -1.589 -15.419 1.00 85.44 99 SER A N 1
ATOM 841 C CA . SER A 1 99 ? 7.653 -1.368 -14.208 1.00 85.44 99 SER A CA 1
ATOM 842 C C . SER A 1 99 ? 8.057 -0.070 -13.502 1.00 85.44 99 SER A C 1
ATOM 844 O O . SER A 1 99 ? 9.213 0.355 -13.550 1.00 85.44 99 SER A O 1
ATOM 846 N N . VAL A 1 100 ? 7.116 0.560 -12.793 1.00 82.69 100 VAL A N 1
ATOM 847 C CA . VAL A 1 100 ? 7.353 1.845 -12.107 1.00 82.69 100 VAL A CA 1
ATOM 848 C C . VAL A 1 100 ? 8.564 1.775 -11.168 1.00 82.69 100 VAL A C 1
ATOM 850 O O . VAL A 1 100 ? 9.350 2.719 -11.134 1.00 82.69 100 VAL A O 1
ATOM 853 N N . MET A 1 101 ? 8.760 0.636 -10.495 1.00 78.44 101 MET A N 1
ATOM 854 C CA . MET A 1 101 ? 9.891 0.370 -9.595 1.00 78.44 101 MET A CA 1
ATOM 855 C C . MET A 1 101 ? 11.241 0.205 -10.308 1.00 78.44 101 MET A C 1
ATOM 857 O O . MET A 1 101 ? 12.277 0.444 -9.696 1.00 78.44 101 MET A O 1
ATOM 861 N N . ARG A 1 102 ? 11.245 -0.207 -11.582 1.00 81.38 102 ARG A N 1
ATOM 862 C CA . ARG A 1 102 ? 12.459 -0.423 -12.392 1.00 81.38 102 ARG A CA 1
ATOM 863 C C . ARG A 1 102 ? 12.747 0.707 -13.379 1.00 81.38 102 ARG A C 1
ATOM 865 O O . ARG A 1 102 ? 13.720 0.633 -14.121 1.00 81.38 102 ARG A O 1
ATOM 872 N N . THR A 1 103 ? 11.903 1.734 -13.414 1.00 84.44 103 THR A N 1
ATOM 873 C CA . THR A 1 103 ? 12.108 2.927 -14.245 1.00 84.44 103 THR A CA 1
ATOM 874 C C . THR A 1 103 ? 12.766 4.030 -13.432 1.00 84.44 103 THR A C 1
ATOM 876 O O . THR A 1 103 ? 12.517 4.166 -12.233 1.00 84.44 103 THR A O 1
ATOM 879 N N . GLU A 1 104 ? 13.588 4.847 -14.087 1.00 83.56 104 GLU A N 1
ATOM 880 C CA . GLU A 1 104 ? 14.252 5.970 -13.433 1.00 83.56 104 GLU A CA 1
ATOM 881 C C . GLU A 1 104 ? 13.246 6.941 -12.789 1.00 83.56 104 GLU A C 1
ATOM 883 O O . GLU A 1 104 ? 12.080 7.077 -13.197 1.00 83.56 104 GLU A O 1
ATOM 888 N N . LYS A 1 105 ? 13.706 7.621 -11.735 1.00 84.50 105 LYS A N 1
ATOM 889 C CA . LYS A 1 105 ? 12.925 8.664 -11.072 1.00 84.50 105 LYS A CA 1
ATOM 890 C C . LYS A 1 105 ? 12.922 9.912 -11.948 1.00 84.50 105 LYS A C 1
ATOM 892 O O . LYS A 1 105 ? 13.948 10.562 -12.111 1.00 84.50 105 LYS A O 1
ATOM 897 N N . SER A 1 106 ? 11.758 10.256 -12.489 1.00 89.50 106 SER A N 1
ATOM 898 C CA . SER A 1 106 ? 11.563 11.527 -13.182 1.00 89.50 106 SER A CA 1
ATOM 899 C C . SER A 1 106 ? 11.361 12.666 -12.179 1.00 89.50 106 SER A C 1
ATOM 901 O O . SER A 1 106 ? 10.942 12.446 -11.040 1.00 89.50 106 SER A O 1
ATOM 903 N N . MET A 1 107 ? 11.581 13.907 -12.621 1.00 92.00 107 MET A N 1
ATOM 904 C CA . MET A 1 107 ? 11.258 15.091 -11.815 1.00 92.00 107 MET A CA 1
ATOM 905 C C . MET A 1 107 ? 9.785 15.130 -11.395 1.00 92.00 107 MET A C 1
ATOM 907 O O . MET A 1 107 ? 9.488 15.620 -10.311 1.00 92.00 107 MET A O 1
ATOM 911 N N . GLN A 1 108 ? 8.872 14.605 -12.220 1.00 89.44 108 GLN A N 1
ATOM 912 C CA . GLN A 1 108 ? 7.457 14.521 -11.860 1.00 89.44 108 GLN A CA 1
ATOM 913 C C . GLN A 1 108 ? 7.238 13.565 -10.683 1.00 89.44 108 GLN A C 1
ATOM 915 O O . GLN A 1 108 ? 6.635 13.969 -9.699 1.00 89.44 108 GLN A O 1
ATOM 920 N N . LYS A 1 109 ? 7.818 12.355 -10.717 1.00 87.25 109 LYS A N 1
ATOM 921 C CA . LYS A 1 109 ? 7.723 11.397 -9.599 1.00 87.25 109 LYS A CA 1
ATOM 922 C C . LYS A 1 109 ? 8.284 11.969 -8.293 1.00 87.25 109 LYS A C 1
ATOM 924 O O . LYS A 1 109 ? 7.755 11.705 -7.221 1.00 87.25 109 LYS A O 1
ATOM 929 N N . ILE A 1 110 ? 9.355 12.764 -8.373 1.00 89.81 110 ILE A N 1
ATOM 930 C CA . ILE A 1 110 ? 9.924 13.442 -7.198 1.00 89.81 110 ILE A CA 1
ATOM 931 C C . ILE A 1 110 ? 8.945 14.480 -6.639 1.00 89.81 110 ILE A C 1
ATOM 933 O O . ILE A 1 110 ? 8.770 14.537 -5.426 1.00 89.81 110 ILE A O 1
ATOM 937 N N . ARG A 1 111 ? 8.297 15.281 -7.498 1.00 90.31 111 ARG A N 1
ATOM 938 C CA . ARG A 1 111 ? 7.269 16.238 -7.055 1.00 90.31 111 ARG A CA 1
ATOM 939 C C . ARG A 1 111 ? 6.096 15.516 -6.403 1.00 90.31 111 ARG A C 1
ATOM 941 O O . ARG A 1 111 ? 5.754 15.862 -5.282 1.00 90.31 111 ARG A O 1
ATOM 948 N N . ASP A 1 112 ? 5.563 14.485 -7.056 1.00 88.38 112 ASP A N 1
ATOM 949 C CA . ASP A 1 112 ? 4.448 13.689 -6.532 1.00 88.38 112 ASP A CA 1
ATOM 950 C C . ASP A 1 112 ? 4.790 13.068 -5.166 1.00 88.38 112 ASP A C 1
ATOM 952 O O . ASP A 1 112 ? 3.970 13.091 -4.253 1.00 88.38 112 ASP A O 1
ATOM 956 N 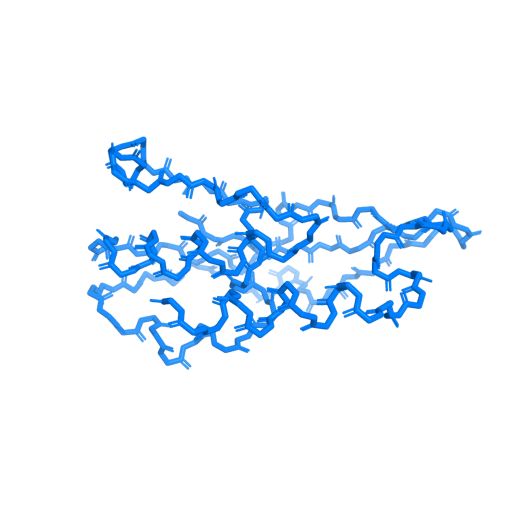N . TYR A 1 113 ? 6.023 12.572 -4.991 1.00 87.88 113 TYR A N 1
ATOM 957 C CA . TYR A 1 113 ? 6.501 12.052 -3.707 1.00 87.88 113 TYR A CA 1
ATOM 958 C C . TYR A 1 113 ? 6.471 13.112 -2.601 1.00 87.88 113 TYR A C 1
ATOM 960 O O . TYR A 1 113 ? 6.007 12.829 -1.502 1.00 87.88 113 TYR A O 1
ATOM 968 N N . VAL A 1 114 ? 6.963 14.324 -2.883 1.00 88.94 114 VAL A N 1
ATOM 969 C CA . VAL A 1 114 ? 6.958 15.431 -1.914 1.00 88.94 114 VAL A CA 1
ATOM 970 C C . VAL A 1 114 ? 5.525 15.841 -1.585 1.00 88.94 114 VAL A C 1
ATOM 972 O O . VAL A 1 114 ? 5.184 15.933 -0.412 1.00 88.94 114 VAL A O 1
ATOM 975 N N . THR A 1 115 ? 4.663 15.988 -2.594 1.00 88.75 115 THR A N 1
ATOM 976 C CA . THR A 1 115 ? 3.243 16.311 -2.393 1.00 88.75 115 THR A CA 1
ATOM 977 C C . THR A 1 115 ? 2.535 15.271 -1.526 1.00 88.75 115 THR A C 1
ATOM 979 O O . THR A 1 115 ? 1.755 15.638 -0.656 1.00 88.75 115 THR A O 1
ATOM 982 N N . ALA A 1 116 ? 2.830 13.980 -1.703 1.00 86.25 116 ALA A N 1
ATOM 983 C CA . ALA A 1 116 ? 2.247 12.928 -0.873 1.00 86.25 116 ALA A CA 1
ATOM 984 C C . ALA A 1 116 ? 2.724 12.960 0.595 1.00 86.25 116 ALA A C 1
ATOM 986 O O . ALA A 1 116 ? 2.036 12.422 1.460 1.00 86.25 116 ALA A O 1
ATOM 987 N N . LEU A 1 117 ? 3.887 13.559 0.883 1.00 82.94 117 LEU A N 1
ATOM 988 C CA . LEU A 1 117 ? 4.430 13.704 2.240 1.00 82.94 117 LEU A CA 1
ATOM 989 C C . LEU A 1 117 ? 3.944 14.961 2.975 1.00 82.94 117 LEU A C 1
ATOM 991 O O . LEU A 1 117 ? 4.019 15.003 4.200 1.00 82.94 117 LEU A O 1
ATOM 995 N N . GLU A 1 118 ? 3.514 15.993 2.249 1.00 81.44 118 GLU A N 1
ATOM 996 C CA . GLU A 1 118 ? 3.080 17.277 2.822 1.00 81.44 118 GLU A CA 1
ATOM 997 C C . GLU A 1 118 ? 1.613 17.275 3.309 1.00 81.44 118 GLU A C 1
ATOM 999 O O . GLU A 1 118 ? 1.171 18.262 3.899 1.00 81.44 118 GLU A O 1
ATOM 1004 N N . GLU A 1 119 ? 0.874 16.179 3.102 1.00 68.06 119 GLU A N 1
ATOM 1005 C CA . GLU A 1 119 ? -0.539 15.983 3.489 1.00 68.06 119 GLU A CA 1
ATOM 1006 C C . GLU A 1 119 ? -0.748 15.024 4.666 1.00 68.06 119 GLU A C 1
ATOM 1008 O O . GLU A 1 119 ? -1.560 15.361 5.560 1.00 68.06 119 GLU A O 1
#

Foldseek 3Di:
DFEAAWEQEPVVRDIGDDFDPVNWDKDKDFACPCVVVCPDPRQQAPPPDDADVVLCVPADQDPAPDSSSLQRSVSSSNVDRMDIYTHHRRYYHYDYPPPPVNDDDDPSNVVSNVVSVVD

Organism: NCBI:txid1601

Secondary structure (DSSP, 8-state):
-EEEEEEEETTTTEEE----GGG-EEEEEEGGGGGGTTTSTTTS-STTB---GGGGSS----S-SS-HHHHHHHHHHHH-SEEEEEEEEEEEEEE-TT-GGGS---HHHHHHHHHHH--

Sequence (119 aa):
MVGEYYCYEEEGNQLFYHIFEKDNRVEVFENNDFLSKFSQVLFTPVWGKLFKADLFKYVRFPDLSSHEDNFVIQKLYLLANRVAYVVDNLYCYQTRLGSVMRTEKSMQKIRDYVTALEE

Radius of gyration: 15.55 Å; chains: 1; bounding box: 31×38×36 Å

InterPro domains:
  IPR029044 Nucleotide-diphospho-sugar transferases [SSF53448] (10-110)

pLDDT: mean 88.81, std 6.45, range [68.06, 97.25]